Protein AF-A0A1H7SUB8-F1 (afdb_monomer)

Solvent-accessible surface area (backbone atoms only — not comparable to full-atom values): 10329 Å² total; per-residue (Å²): 129,86,73,46,38,35,36,22,43,52,78,44,61,19,23,38,30,44,81,84,58,56,45,60,46,73,37,77,59,10,67,76,52,51,70,72,31,52,54,77,55,36,34,54,74,44,72,48,97,88,69,50,78,45,73,42,82,88,55,76,47,48,51,66,26,40,51,52,34,38,56,76,36,41,82,61,86,86,41,90,62,40,66,61,53,33,50,75,75,74,37,95,63,95,44,58,64,64,50,24,68,75,58,27,31,50,48,94,90,56,59,47,32,42,39,76,54,86,89,62,46,44,62,80,68,36,64,65,52,44,50,50,53,50,48,49,51,52,56,70,70,43,84,72,69,73,81,74,64,74,79,79,68,91,79,76,75,75,74,82,75,85,80,77,76,74,80,79,87,129

Sequence (170 aa):
MSKVYFLRYKNVVIGEFSLDGKKYTPTVEAGKLGDAGYPFGLYKLIHTRSGELYIDRDKQPSHEDIKLWLSDRVFPKERQGANQILESLGLSKYDAWEIAKKTNAISLNDFYWMSDNLEDSFENINAYHAAFENFNDLASKSTLQNPIKKIKGFEDFEEPREELAIKWVE

Foldseek 3Di:
DQQWKFKDQFLHGQWIADPVLFFIDGDPVLVVVACSSPDPLQFDWDADPVRDTDTPPVDGGGSNSSVRLLCLLDDDPPDDCNCVVCVVLVHRDDDSVSRLASLQSDDPVHRIGMDSDSPDGSCVNVPVNVVVVVVVVVVVPPPPPPPPPPPPDPPPPDDPPDPPPPDDDD

Secondary structure (DSSP, 8-state):
----EEEEETTEEEEEE-TTS--EEE-HHHHHTGGGGS-BTTBPEEE-TTS-EEE--SSPPPHHHHHHHHHTTS--TT-TTHHHHHHHTT-SS--HHHHHHHTTT--SSSSEEEES-TT--HHHH-HHHHHHHHHHHHHHH------------SS------S--------

pLDDT: mean 81.69, std 19.84, range [36.31, 97.44]

Mean predicted aligned error: 11.9 Å

Structure (mmCIF, N/CA/C/O backbone):
data_AF-A0A1H7SUB8-F1
#
_entry.id   AF-A0A1H7SUB8-F1
#
loop_
_atom_site.group_PDB
_atom_site.id
_atom_site.type_symbol
_atom_site.label_atom_id
_atom_site.label_alt_id
_atom_site.label_comp_id
_atom_site.label_asym_id
_atom_site.label_entity_id
_atom_site.label_seq_id
_atom_site.pdbx_PDB_ins_code
_atom_site.Cartn_x
_atom_site.Cartn_y
_atom_site.Cartn_z
_atom_site.occupancy
_atom_site.B_iso_or_equiv
_atom_site.auth_seq_id
_atom_site.auth_comp_id
_atom_site.auth_asym_id
_atom_site.auth_atom_id
_atom_site.pdbx_PDB_model_num
ATOM 1 N N . MET A 1 1 ? -3.254 22.881 0.080 1.00 44.00 1 MET A N 1
ATOM 2 C CA . MET A 1 1 ? -2.539 21.841 -0.686 1.00 44.00 1 MET A CA 1
ATOM 3 C C . MET A 1 1 ? -3.441 20.622 -0.740 1.00 44.00 1 MET A C 1
ATOM 5 O O . MET A 1 1 ? -3.952 20.233 0.302 1.00 44.00 1 MET A O 1
ATOM 9 N N . SER A 1 2 ? -3.735 20.096 -1.928 1.00 48.34 2 SER A N 1
ATOM 10 C CA . SER A 1 2 ? -4.457 18.826 -2.070 1.00 48.34 2 SER A CA 1
ATOM 11 C C . SER A 1 2 ? -3.641 17.736 -1.377 1.00 48.34 2 SER A C 1
ATOM 13 O O . SER A 1 2 ? -2.498 17.519 -1.768 1.00 48.34 2 SER A O 1
ATOM 15 N N . LYS A 1 3 ? -4.179 17.103 -0.324 1.00 65.19 3 LYS A N 1
ATOM 16 C CA . LYS A 1 3 ? -3.508 15.967 0.326 1.00 65.19 3 LYS A CA 1
ATOM 17 C C . LYS A 1 3 ? -3.283 14.876 -0.726 1.00 65.19 3 LYS A C 1
ATOM 19 O O . LYS A 1 3 ? -4.193 14.564 -1.479 1.00 65.19 3 LYS A O 1
ATOM 24 N N . VAL A 1 4 ? -2.088 14.322 -0.804 1.00 85.19 4 VAL A N 1
ATOM 25 C CA . VAL A 1 4 ? -1.769 13.151 -1.630 1.00 85.19 4 VAL A CA 1
ATOM 26 C C . VAL A 1 4 ? -1.231 12.107 -0.664 1.00 85.19 4 VAL A C 1
ATOM 28 O O . VAL A 1 4 ? -0.612 12.475 0.332 1.00 85.19 4 VAL A O 1
ATOM 31 N N . TYR A 1 5 ? -1.511 10.829 -0.909 1.00 93.81 5 TYR A N 1
ATOM 32 C CA . TYR A 1 5 ? -0.922 9.750 -0.120 1.00 93.81 5 TYR A CA 1
ATOM 33 C C . TYR A 1 5 ? 0.224 9.129 -0.905 1.00 93.81 5 TYR A C 1
ATOM 35 O O . TYR A 1 5 ? 0.028 8.591 -1.994 1.00 93.81 5 TYR A O 1
ATOM 43 N N . PHE A 1 6 ? 1.417 9.205 -0.337 1.00 96.31 6 PHE A N 1
ATOM 44 C CA . PHE A 1 6 ? 2.627 8.613 -0.874 1.00 96.31 6 PHE A CA 1
ATOM 45 C C . PHE A 1 6 ? 2.666 7.136 -0.513 1.00 96.31 6 PHE A C 1
ATOM 47 O O . PHE A 1 6 ? 2.544 6.789 0.659 1.00 96.31 6 PHE A O 1
ATOM 54 N N . LEU A 1 7 ? 2.880 6.275 -1.504 1.00 97.25 7 LEU A N 1
ATOM 55 C CA . LEU A 1 7 ? 3.336 4.912 -1.281 1.00 97.25 7 LEU A CA 1
ATOM 56 C C . LEU A 1 7 ? 4.857 4.916 -1.200 1.00 97.25 7 LEU A C 1
ATOM 58 O O . LEU A 1 7 ? 5.537 5.495 -2.053 1.00 97.25 7 LEU A O 1
ATOM 62 N N . ARG A 1 8 ? 5.393 4.247 -0.188 1.00 97.25 8 ARG A N 1
ATOM 63 C CA . ARG A 1 8 ? 6.819 4.240 0.114 1.00 97.25 8 ARG A CA 1
ATOM 64 C C . ARG A 1 8 ? 7.319 2.811 0.247 1.00 97.25 8 ARG A C 1
ATOM 66 O O . ARG A 1 8 ? 6.582 1.944 0.704 1.00 97.25 8 ARG A O 1
ATOM 73 N N . TYR A 1 9 ? 8.567 2.586 -0.145 1.00 96.69 9 TYR A N 1
ATOM 74 C CA . TYR A 1 9 ? 9.334 1.390 0.192 1.00 96.69 9 TYR A CA 1
ATOM 75 C C . TYR A 1 9 ? 10.486 1.825 1.092 1.00 96.69 9 TYR A C 1
ATOM 77 O O . TYR A 1 9 ? 11.369 2.576 0.659 1.00 96.69 9 TYR A O 1
ATOM 85 N N . LYS A 1 10 ? 10.457 1.410 2.365 1.00 94.12 10 LYS A N 1
ATOM 86 C CA . LYS A 1 10 ? 11.277 2.039 3.417 1.00 94.12 10 LYS A CA 1
ATOM 87 C C . LYS A 1 10 ? 11.109 3.568 3.348 1.00 94.12 10 LYS A C 1
ATOM 89 O O . LYS A 1 10 ? 9.985 4.049 3.270 1.00 94.12 10 LYS A O 1
ATOM 94 N N . ASN A 1 11 ? 12.186 4.347 3.304 1.00 95.44 11 ASN A N 1
ATOM 95 C CA . ASN A 1 11 ? 12.104 5.812 3.274 1.00 95.44 11 ASN A CA 1
ATOM 96 C C . ASN A 1 11 ? 11.939 6.419 1.868 1.00 95.44 11 ASN A C 1
ATOM 98 O O . ASN A 1 11 ? 11.764 7.633 1.745 1.00 95.44 11 ASN A O 1
ATOM 102 N N . VAL A 1 12 ? 11.931 5.598 0.812 1.00 96.69 12 VAL A N 1
ATOM 103 C CA . VAL A 1 12 ? 11.838 6.060 -0.581 1.00 96.69 12 VAL A CA 1
ATOM 104 C C . VAL A 1 12 ? 10.379 6.152 -1.016 1.00 96.69 12 VAL A C 1
ATOM 106 O O . VAL A 1 12 ? 9.638 5.177 -0.907 1.00 96.69 12 VAL A O 1
ATOM 109 N N . VAL A 1 13 ? 9.967 7.304 -1.547 1.00 97.38 13 VAL A N 1
ATOM 110 C CA . VAL A 1 13 ? 8.648 7.474 -2.177 1.00 97.38 13 VAL A CA 1
ATOM 111 C C . VAL A 1 13 ? 8.658 6.809 -3.548 1.00 97.38 13 VAL A C 1
ATOM 113 O O . VAL A 1 13 ? 9.358 7.259 -4.454 1.00 97.38 13 VAL A O 1
ATOM 116 N N . ILE A 1 14 ? 7.867 5.751 -3.703 1.00 97.44 14 ILE A N 1
ATOM 117 C CA . ILE A 1 14 ? 7.783 4.964 -4.940 1.00 97.44 14 ILE A CA 1
ATOM 118 C C . ILE A 1 14 ? 6.555 5.316 -5.779 1.00 97.44 14 ILE A C 1
ATOM 120 O O . ILE A 1 14 ? 6.498 4.988 -6.958 1.00 97.44 14 ILE A O 1
ATOM 124 N N . GLY A 1 15 ? 5.569 6.005 -5.212 1.00 96.50 15 GLY A N 1
ATOM 125 C CA . GLY A 1 15 ? 4.440 6.505 -5.984 1.00 96.50 15 GLY A CA 1
ATOM 126 C C . GLY A 1 15 ? 3.439 7.285 -5.159 1.00 96.50 15 GLY A C 1
ATOM 127 O O . GLY A 1 15 ? 3.578 7.433 -3.948 1.00 96.50 15 GLY A O 1
ATOM 128 N N . GLU A 1 16 ? 2.413 7.763 -5.839 1.00 96.19 16 GLU A N 1
ATOM 129 C CA . GLU A 1 16 ? 1.375 8.622 -5.291 1.00 96.19 16 GLU A CA 1
ATOM 130 C C . GLU A 1 16 ? 0.001 8.061 -5.633 1.00 96.19 16 GLU A C 1
ATOM 132 O O . GLU A 1 16 ? -0.299 7.769 -6.794 1.00 96.19 16 GLU A O 1
ATOM 137 N N . PHE A 1 17 ? -0.850 7.933 -4.621 1.00 96.25 17 PHE A N 1
ATOM 138 C CA . PHE A 1 17 ? -2.261 7.642 -4.803 1.00 96.25 17 PHE A CA 1
ATOM 139 C C . PHE A 1 17 ? -3.071 8.931 -4.945 1.00 96.25 17 PHE A C 1
ATOM 141 O O . PHE A 1 17 ? -2.834 9.918 -4.244 1.00 96.25 17 PHE A O 1
ATOM 148 N N . SER A 1 18 ? -4.100 8.900 -5.791 1.00 93.44 18 SER A N 1
ATOM 149 C CA . SER A 1 18 ? -5.128 9.940 -5.789 1.00 93.44 18 SER A CA 1
ATOM 150 C C . SER A 1 18 ? -5.857 9.991 -4.442 1.00 93.44 18 SER A C 1
ATOM 152 O O . SER A 1 18 ? -5.923 9.008 -3.707 1.00 93.44 18 SER A O 1
ATOM 154 N N . LEU A 1 19 ? -6.456 11.141 -4.126 1.00 89.69 19 LEU A N 1
ATOM 155 C CA . LEU A 1 19 ? -7.196 11.367 -2.874 1.00 89.69 19 LEU A CA 1
ATOM 156 C C . LEU A 1 19 ? -8.261 10.303 -2.564 1.00 89.69 19 LEU A C 1
ATOM 158 O O . LEU A 1 19 ? -8.499 9.973 -1.402 1.00 89.69 19 LEU A O 1
ATOM 162 N N . ASP A 1 20 ? -8.906 9.790 -3.606 1.00 91.19 20 ASP A N 1
ATOM 163 C CA . ASP A 1 20 ? -9.949 8.770 -3.534 1.00 91.19 20 ASP A CA 1
ATOM 164 C C . ASP A 1 20 ? -9.409 7.330 -3.587 1.00 91.19 20 ASP A C 1
ATOM 166 O O . ASP A 1 20 ? -10.202 6.391 -3.601 1.00 91.19 20 ASP A O 1
ATOM 170 N N . GLY A 1 21 ? -8.085 7.148 -3.652 1.00 92.38 21 GLY A N 1
ATOM 171 C CA . GLY A 1 21 ? -7.435 5.839 -3.708 1.00 92.38 21 GLY A CA 1
ATOM 172 C C . GLY A 1 21 ? -7.707 5.065 -4.998 1.00 92.38 21 GLY A C 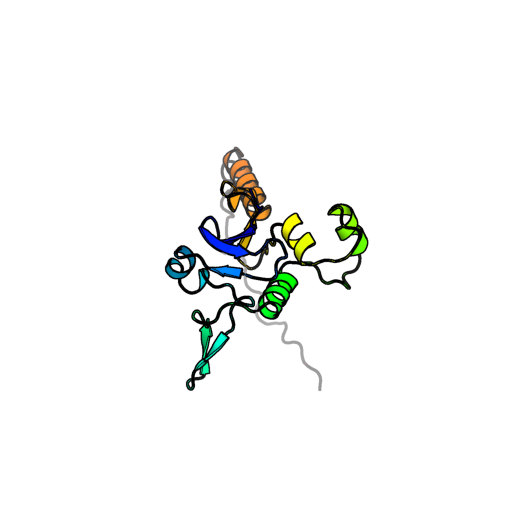1
ATOM 173 O O . GLY A 1 21 ? -7.573 3.845 -5.021 1.00 92.38 21 GLY A O 1
ATOM 174 N N . LYS A 1 22 ? -8.146 5.731 -6.075 1.00 93.81 22 LYS A N 1
ATOM 175 C CA . LYS A 1 22 ? -8.538 5.052 -7.325 1.00 93.81 22 LYS A CA 1
ATOM 176 C C . LYS A 1 22 ? -7.476 5.047 -8.409 1.00 93.81 22 LYS A C 1
ATOM 178 O O . LYS A 1 22 ? -7.608 4.296 -9.374 1.00 93.81 22 LYS A O 1
ATOM 183 N N . LYS A 1 23 ? -6.457 5.889 -8.279 1.00 94.81 23 LYS A N 1
ATOM 184 C CA . LYS A 1 23 ? -5.335 5.984 -9.211 1.00 94.81 23 LYS A CA 1
ATOM 185 C C . LYS A 1 23 ? -4.033 5.939 -8.438 1.00 94.81 23 LYS A C 1
ATOM 187 O O . LYS A 1 23 ? -3.955 6.483 -7.342 1.00 94.81 23 LYS A O 1
ATOM 192 N N . TYR A 1 24 ? -3.029 5.330 -9.047 1.00 95.94 24 TYR A N 1
ATOM 193 C CA . TYR A 1 24 ? -1.674 5.262 -8.531 1.00 95.94 24 TYR A CA 1
ATOM 194 C C . TYR A 1 24 ? -0.702 5.670 -9.634 1.00 95.94 24 TYR A C 1
ATOM 196 O O . TYR A 1 24 ? -0.835 5.213 -10.768 1.00 95.94 24 TYR A O 1
ATOM 204 N N . THR A 1 25 ? 0.258 6.529 -9.303 1.00 94.88 25 THR A N 1
ATOM 205 C CA . THR A 1 25 ? 1.291 6.994 -10.234 1.00 94.88 25 THR A CA 1
ATOM 206 C C . THR A 1 25 ? 2.665 6.704 -9.635 1.00 94.88 25 THR A C 1
ATOM 208 O O . THR A 1 25 ? 2.970 7.264 -8.582 1.00 94.88 25 THR A O 1
ATOM 211 N N . PRO A 1 26 ? 3.495 5.839 -10.246 1.00 95.56 26 PRO A N 1
ATOM 212 C CA . PRO A 1 26 ? 4.843 5.584 -9.749 1.00 95.56 26 PRO A CA 1
ATOM 213 C C . PRO A 1 26 ? 5.754 6.801 -9.945 1.00 95.56 26 PRO A C 1
ATOM 215 O O . PRO A 1 26 ? 5.612 7.554 -10.911 1.00 95.56 26 PRO A O 1
ATOM 218 N N . THR A 1 27 ? 6.725 6.971 -9.051 1.00 95.44 27 THR A N 1
ATOM 219 C CA . THR A 1 27 ? 7.791 7.970 -9.197 1.00 95.44 27 THR A CA 1
ATOM 220 C C . THR A 1 27 ? 8.966 7.410 -10.002 1.00 95.44 27 THR A C 1
ATOM 222 O O . THR A 1 27 ? 9.100 6.205 -10.213 1.00 95.44 27 THR A O 1
ATOM 225 N N . VAL A 1 28 ? 9.887 8.289 -10.406 1.00 94.12 28 VAL A N 1
ATOM 226 C CA . VAL A 1 28 ? 11.161 7.880 -11.025 1.00 94.12 28 VAL A CA 1
ATOM 227 C C . VAL A 1 28 ? 12.014 7.041 -10.062 1.00 94.12 28 VAL A C 1
ATOM 229 O O . VAL A 1 28 ? 12.737 6.145 -10.496 1.00 94.12 28 VAL A O 1
ATOM 232 N N . GLU A 1 29 ? 11.913 7.292 -8.753 1.00 95.75 29 GLU A N 1
ATOM 233 C CA . GLU A 1 29 ? 12.672 6.554 -7.738 1.00 95.75 29 GLU A CA 1
ATOM 234 C C . GLU A 1 29 ? 12.252 5.082 -7.648 1.00 95.75 29 GLU A C 1
ATOM 236 O O . GLU A 1 29 ? 13.105 4.234 -7.391 1.00 95.75 29 GLU A O 1
ATOM 241 N N . ALA A 1 30 ? 10.990 4.749 -7.948 1.00 94.88 30 ALA A N 1
ATOM 242 C CA . ALA A 1 30 ? 10.546 3.357 -8.045 1.00 94.88 30 ALA A CA 1
ATOM 243 C C . ALA A 1 30 ? 11.393 2.558 -9.047 1.00 94.88 30 ALA A C 1
ATOM 245 O O . ALA A 1 30 ? 11.880 1.475 -8.731 1.00 94.88 30 ALA A O 1
ATOM 246 N N . GLY A 1 31 ? 11.659 3.129 -10.226 1.00 93.19 31 GLY A N 1
ATOM 247 C CA . GLY A 1 31 ? 12.464 2.476 -11.261 1.00 93.19 31 GLY A CA 1
ATOM 248 C C . GLY A 1 31 ? 13.891 2.149 -10.806 1.00 93.19 31 GLY A C 1
ATOM 249 O O . GLY A 1 31 ? 14.447 1.125 -11.204 1.00 93.19 31 GLY A O 1
ATOM 250 N N . LYS A 1 32 ? 14.471 2.973 -9.924 1.00 95.00 32 LYS A N 1
ATOM 251 C CA . LYS A 1 32 ? 15.826 2.767 -9.384 1.00 95.00 32 LYS A CA 1
ATOM 252 C C . LYS A 1 32 ? 15.905 1.615 -8.382 1.00 95.00 32 LYS A C 1
ATOM 254 O O . LYS A 1 32 ? 16.989 1.083 -8.164 1.00 95.00 32 LYS A O 1
ATOM 259 N N . LEU A 1 33 ? 14.779 1.222 -7.785 1.00 94.19 33 LEU A N 1
ATOM 260 C CA . LEU A 1 33 ? 14.697 0.127 -6.815 1.00 94.19 33 LEU A CA 1
ATOM 261 C C . LEU A 1 33 ? 14.514 -1.254 -7.466 1.00 94.19 33 LEU A C 1
ATOM 263 O O . LEU A 1 33 ? 14.451 -2.259 -6.756 1.00 94.19 33 LEU A O 1
ATOM 267 N N . GLY A 1 34 ? 14.422 -1.332 -8.798 1.00 92.25 34 GLY A N 1
ATOM 268 C CA . GLY A 1 34 ? 14.093 -2.581 -9.484 1.00 92.25 34 GLY A CA 1
ATOM 269 C C . GLY A 1 34 ? 12.710 -3.075 -9.062 1.00 92.25 34 GLY A C 1
ATOM 270 O O . GLY A 1 34 ? 11.788 -2.276 -8.942 1.00 92.25 34 GLY A O 1
ATOM 271 N N . ASP A 1 35 ? 12.557 -4.373 -8.799 1.00 91.88 35 ASP A N 1
ATOM 272 C CA . ASP A 1 35 ? 11.258 -4.961 -8.432 1.00 91.88 35 ASP A CA 1
ATOM 273 C C . ASP A 1 35 ? 10.678 -4.398 -7.124 1.00 91.88 35 ASP A C 1
ATOM 275 O O . ASP A 1 35 ? 9.464 -4.307 -6.979 1.00 91.88 35 ASP A O 1
ATOM 279 N N . ALA A 1 36 ? 11.523 -3.925 -6.202 1.00 93.44 36 ALA A N 1
ATOM 280 C CA . ALA A 1 36 ? 11.073 -3.313 -4.950 1.00 93.44 36 ALA A CA 1
ATOM 281 C C . ALA A 1 36 ? 10.383 -1.946 -5.140 1.00 93.44 36 ALA A C 1
ATOM 283 O O . ALA A 1 36 ? 9.767 -1.428 -4.213 1.00 93.44 36 ALA A O 1
ATOM 284 N 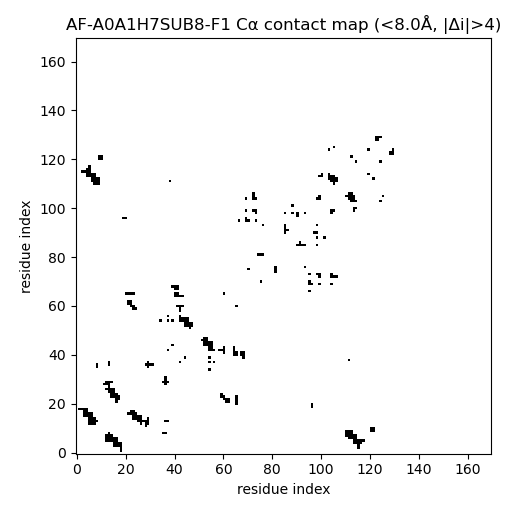N . GLY A 1 37 ? 10.481 -1.336 -6.325 1.00 95.38 37 GLY A N 1
ATOM 285 C CA . GLY A 1 37 ? 9.711 -0.139 -6.669 1.00 95.38 37 GLY A CA 1
ATOM 286 C C . GLY A 1 37 ? 8.274 -0.430 -7.100 1.00 95.38 37 GLY A C 1
ATOM 287 O O . GLY A 1 37 ? 7.478 0.498 -7.225 1.00 95.38 37 GLY A O 1
ATOM 288 N N . TYR A 1 38 ? 7.935 -1.699 -7.333 1.00 95.50 38 TYR A N 1
ATOM 289 C CA . TYR A 1 38 ? 6.687 -2.115 -7.963 1.00 95.50 38 TYR A CA 1
ATOM 290 C C . TYR A 1 38 ? 6.029 -3.209 -7.110 1.00 95.50 38 TYR A C 1
ATOM 292 O O . TYR A 1 38 ? 6.278 -4.395 -7.314 1.00 95.50 38 TYR A O 1
ATOM 300 N N . PRO A 1 39 ? 5.194 -2.841 -6.123 1.00 94.38 39 PRO A N 1
ATOM 301 C CA . PRO A 1 39 ? 4.639 -3.800 -5.176 1.00 94.38 39 PRO A CA 1
ATOM 302 C C . PRO A 1 39 ? 3.840 -4.911 -5.864 1.00 94.38 39 PRO A C 1
ATOM 304 O O . PRO A 1 39 ? 2.984 -4.642 -6.715 1.00 94.38 39 PRO A O 1
ATOM 307 N N . PHE A 1 40 ? 4.057 -6.156 -5.435 1.00 88.81 40 PHE A N 1
ATOM 308 C CA . PHE A 1 40 ? 3.213 -7.280 -5.836 1.00 88.81 40 PHE A CA 1
ATOM 309 C C . PHE A 1 40 ? 1.757 -7.040 -5.421 1.00 88.81 40 PHE A C 1
ATOM 311 O O . PHE A 1 40 ? 1.489 -6.424 -4.390 1.00 88.81 40 PHE A O 1
ATOM 318 N N . GLY A 1 41 ? 0.814 -7.490 -6.247 1.00 87.62 41 GLY A N 1
ATOM 319 C CA . GLY A 1 41 ? -0.620 -7.241 -6.061 1.00 87.62 41 GLY A CA 1
ATOM 320 C C . GLY A 1 41 ? -1.071 -5.881 -6.600 1.00 87.62 41 GLY A C 1
ATOM 321 O O . GLY A 1 41 ? -2.154 -5.797 -7.171 1.00 87.62 41 GLY A O 1
ATOM 322 N N . LEU A 1 42 ? -0.220 -4.849 -6.512 1.00 94.94 42 LEU A N 1
ATOM 323 C CA . LEU A 1 42 ? -0.459 -3.559 -7.165 1.00 94.94 42 LEU A CA 1
ATOM 324 C C . LEU A 1 42 ? -0.054 -3.600 -8.644 1.00 94.94 42 LEU A C 1
ATOM 326 O O . LEU A 1 42 ? -0.777 -3.103 -9.503 1.00 94.94 42 LEU A O 1
ATOM 330 N N . TYR A 1 43 ? 1.085 -4.224 -8.942 1.00 95.06 43 TYR A N 1
ATOM 331 C CA . TYR A 1 43 ? 1.510 -4.532 -10.304 1.00 95.06 43 TYR A CA 1
ATOM 332 C C . TYR A 1 43 ? 1.286 -6.008 -10.620 1.00 95.06 43 TYR A C 1
ATOM 334 O O . TYR A 1 43 ? 1.493 -6.891 -9.781 1.00 95.06 43 TYR A O 1
ATOM 342 N N . LYS A 1 44 ? 0.854 -6.276 -11.855 1.00 89.75 44 LYS A N 1
ATOM 343 C CA . LYS A 1 44 ? 0.581 -7.638 -12.316 1.00 89.75 44 LYS A CA 1
ATOM 344 C C . LYS A 1 44 ? 1.872 -8.371 -12.627 1.00 89.75 44 LYS A C 1
ATOM 346 O O . LYS A 1 44 ? 2.829 -7.797 -13.139 1.00 89.75 44 LYS A O 1
ATOM 351 N N . LEU A 1 45 ? 1.837 -9.670 -12.370 1.00 89.75 45 LEU A N 1
ATOM 352 C CA . LEU A 1 45 ? 2.866 -10.585 -12.817 1.00 89.75 45 LEU A CA 1
ATOM 353 C C . LEU A 1 45 ? 2.522 -11.113 -14.210 1.00 89.75 45 LEU A C 1
ATOM 355 O O . LEU A 1 45 ? 1.390 -11.537 -14.460 1.00 89.75 45 LEU A O 1
ATOM 359 N N . ILE A 1 46 ? 3.503 -11.106 -15.103 1.00 89.19 46 ILE A N 1
ATOM 360 C CA . ILE A 1 46 ? 3.423 -11.751 -16.410 1.00 89.19 46 ILE A CA 1
ATOM 361 C C . ILE A 1 46 ? 4.279 -13.010 -16.382 1.00 89.19 46 ILE A C 1
ATOM 363 O O . ILE A 1 46 ? 5.356 -13.035 -15.790 1.00 89.19 46 ILE A O 1
ATOM 367 N N . HIS A 1 47 ? 3.780 -14.045 -17.051 1.00 88.81 47 HIS A N 1
ATOM 368 C CA . HIS A 1 47 ? 4.522 -15.269 -17.301 1.00 88.81 47 HIS A CA 1
ATOM 369 C C . HIS A 1 47 ? 5.189 -15.192 -18.671 1.00 88.81 47 HIS A C 1
ATOM 371 O O . HIS A 1 47 ? 4.544 -14.881 -19.677 1.00 88.81 47 HIS A O 1
ATOM 377 N N . THR A 1 48 ? 6.471 -15.521 -18.728 1.00 85.38 48 THR A N 1
ATOM 378 C CA . THR A 1 48 ? 7.161 -15.758 -19.993 1.00 85.38 48 THR A CA 1
ATOM 379 C C . THR A 1 48 ? 6.765 -17.119 -20.571 1.00 85.38 48 THR A C 1
ATOM 381 O O . THR A 1 48 ? 6.202 -17.984 -19.897 1.00 85.38 48 THR A O 1
ATOM 384 N N . ARG A 1 49 ? 7.126 -17.361 -21.836 1.00 84.31 49 ARG A N 1
ATOM 385 C CA . ARG A 1 49 ? 6.997 -18.693 -22.452 1.00 84.31 49 ARG A CA 1
ATOM 386 C C . ARG A 1 49 ? 7.847 -19.767 -21.758 1.00 84.31 49 ARG A C 1
ATOM 388 O O . ARG A 1 49 ? 7.516 -20.940 -21.879 1.00 84.31 49 ARG A O 1
ATOM 395 N N . SER A 1 50 ? 8.914 -19.375 -21.056 1.00 85.88 50 SER A N 1
ATOM 396 C CA . SER A 1 50 ? 9.760 -20.257 -20.238 1.00 85.88 50 SER A CA 1
ATOM 397 C C . SER A 1 50 ? 9.161 -20.567 -18.858 1.00 85.88 50 SER A C 1
ATOM 399 O O . SER A 1 50 ? 9.686 -21.435 -18.170 1.00 85.88 50 SER A O 1
ATOM 401 N N . GLY A 1 51 ? 8.063 -19.909 -18.462 1.00 86.44 51 GLY A N 1
ATOM 402 C CA . GLY A 1 51 ? 7.414 -20.090 -17.157 1.00 86.44 51 GLY A CA 1
ATOM 403 C C . GLY A 1 51 ? 7.944 -19.173 -16.049 1.00 86.44 51 GLY A C 1
ATOM 404 O O . GLY A 1 51 ? 7.536 -19.311 -14.900 1.00 86.44 51 GLY A O 1
ATOM 405 N N . GLU A 1 52 ? 8.828 -18.231 -16.375 1.00 87.56 52 GLU A N 1
ATOM 406 C CA . GLU A 1 52 ? 9.349 -17.251 -15.421 1.00 87.56 52 GLU A CA 1
ATOM 407 C C . GLU A 1 52 ? 8.327 -16.139 -15.177 1.00 87.56 52 GLU A C 1
ATOM 409 O O . GLU A 1 52 ? 7.602 -15.727 -16.087 1.00 87.56 52 GLU A O 1
ATOM 414 N N . LEU A 1 53 ? 8.290 -15.643 -13.942 1.00 88.06 53 LEU A N 1
ATOM 415 C CA . LEU A 1 53 ? 7.416 -14.560 -13.510 1.00 88.06 53 LEU A CA 1
ATOM 416 C C . LEU A 1 53 ? 8.188 -13.248 -13.438 1.00 88.06 53 LEU A C 1
ATOM 418 O O . LEU A 1 53 ? 9.237 -13.186 -12.801 1.00 88.06 53 LEU A O 1
ATOM 422 N N . TYR A 1 54 ? 7.638 -12.191 -14.030 1.00 89.38 54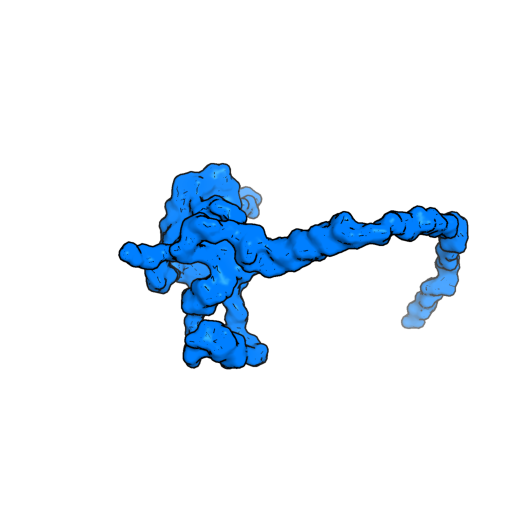 TYR A N 1
ATOM 423 C CA . TYR A 1 54 ? 8.172 -10.838 -13.889 1.00 89.38 54 TYR A CA 1
ATOM 424 C C . TYR A 1 54 ? 7.061 -9.812 -13.685 1.00 89.38 54 TYR A C 1
ATOM 426 O O . TYR A 1 54 ? 5.904 -10.036 -14.041 1.00 89.38 54 TYR A O 1
ATOM 434 N N . ILE A 1 55 ? 7.424 -8.674 -13.103 1.00 91.25 55 ILE A N 1
ATOM 435 C CA . ILE A 1 55 ? 6.511 -7.558 -12.870 1.00 91.25 55 ILE A CA 1
ATOM 436 C C . ILE A 1 55 ? 6.311 -6.778 -14.172 1.00 91.25 55 ILE A C 1
ATOM 438 O O . ILE A 1 55 ? 7.277 -6.311 -14.776 1.00 91.25 55 ILE A O 1
ATOM 442 N N . ASP A 1 56 ? 5.056 -6.582 -14.574 1.00 90.50 56 ASP A N 1
ATOM 443 C CA . ASP A 1 56 ? 4.690 -5.709 -15.692 1.00 90.50 56 ASP A CA 1
ATOM 444 C C . ASP A 1 56 ? 4.817 -4.233 -15.294 1.00 90.50 56 ASP A C 1
ATOM 446 O O . ASP A 1 56 ? 3.869 -3.625 -14.799 1.00 90.50 56 ASP A O 1
ATOM 450 N N . ARG A 1 57 ? 6.011 -3.659 -15.470 1.00 89.69 57 ARG A N 1
ATOM 451 C CA . ARG A 1 57 ? 6.304 -2.267 -15.085 1.00 89.69 57 ARG A CA 1
ATOM 452 C C . ARG A 1 57 ? 5.728 -1.236 -16.059 1.00 89.69 57 ARG A C 1
ATOM 454 O O . ARG A 1 57 ? 5.568 -0.077 -15.681 1.00 89.69 57 ARG A O 1
ATOM 461 N N . ASP A 1 58 ? 5.421 -1.647 -17.288 1.00 86.62 58 ASP A N 1
ATOM 462 C CA . ASP A 1 58 ? 4.911 -0.760 -18.340 1.00 86.62 58 ASP A CA 1
ATOM 463 C C . ASP A 1 58 ? 3.409 -0.500 -18.185 1.00 86.62 58 ASP A C 1
ATOM 465 O O . ASP A 1 58 ? 2.872 0.509 -18.656 1.00 86.62 58 ASP A O 1
ATOM 469 N N . LYS A 1 59 ? 2.709 -1.402 -17.494 1.00 88.62 59 LYS A N 1
ATOM 470 C CA . LYS A 1 59 ? 1.278 -1.296 -17.257 1.00 88.62 59 LYS A CA 1
ATOM 471 C C . LYS A 1 59 ? 0.978 -0.588 -15.946 1.00 88.62 59 LYS A C 1
ATOM 473 O O . LYS A 1 59 ? 1.276 -1.081 -14.862 1.00 88.62 59 LYS A O 1
ATOM 478 N N . GLN A 1 60 ? 0.289 0.547 -16.046 1.00 90.75 60 GLN A N 1
ATOM 479 C CA . GLN A 1 60 ? -0.199 1.240 -14.858 1.00 90.75 60 GLN A CA 1
ATOM 480 C C . GLN A 1 60 ? -1.228 0.388 -14.092 1.00 90.75 60 GLN A C 1
ATOM 482 O O . GLN A 1 60 ? -2.117 -0.198 -14.725 1.00 90.75 60 GLN A O 1
ATOM 487 N N . PRO A 1 61 ? -1.155 0.361 -12.747 1.00 95.12 61 PRO A N 1
ATOM 488 C CA . PRO A 1 61 ? -2.140 -0.313 -11.912 1.00 95.12 61 PRO A CA 1
ATOM 489 C C . PRO A 1 61 ? -3.556 0.198 -12.170 1.00 95.12 61 PRO A C 1
ATOM 491 O O . PRO A 1 61 ? -3.819 1.404 -12.178 1.00 95.12 61 PRO A O 1
ATOM 494 N N . SER A 1 62 ? -4.489 -0.728 -12.370 1.00 95.38 62 SER A N 1
ATOM 495 C CA . SER A 1 62 ? -5.908 -0.398 -12.463 1.00 95.38 62 SER A CA 1
ATOM 496 C C . SER A 1 62 ? -6.516 -0.181 -11.076 1.00 95.38 62 SER A C 1
ATOM 498 O O . SER A 1 62 ? -5.933 -0.530 -10.051 1.00 95.38 62 SER A O 1
ATOM 500 N N . HIS A 1 63 ? -7.742 0.343 -11.029 1.00 95.50 63 HIS A N 1
ATOM 501 C CA . HIS A 1 63 ? -8.461 0.486 -9.764 1.00 95.50 63 HIS A CA 1
ATOM 502 C C . HIS A 1 63 ? -8.676 -0.859 -9.046 1.00 95.50 63 HIS A C 1
ATOM 504 O O . HIS A 1 63 ? -8.641 -0.902 -7.819 1.00 95.50 63 HIS A O 1
ATOM 510 N N . GLU A 1 64 ? -8.866 -1.957 -9.785 1.00 95.44 64 GLU A N 1
ATOM 511 C CA . GLU A 1 64 ? -8.993 -3.292 -9.184 1.00 95.44 64 GLU A CA 1
ATOM 512 C C . GLU A 1 64 ? -7.672 -3.781 -8.587 1.00 95.44 64 GLU A C 1
ATOM 514 O O . GLU A 1 64 ? -7.680 -4.376 -7.514 1.00 95.44 64 GLU A O 1
ATOM 519 N N . ASP A 1 65 ? -6.543 -3.472 -9.228 1.00 96.00 65 ASP A N 1
ATOM 520 C CA . ASP A 1 65 ? -5.219 -3.827 -8.705 1.00 96.00 65 ASP A CA 1
ATOM 521 C C . ASP A 1 65 ? -4.928 -3.054 -7.408 1.00 96.00 65 ASP A C 1
ATOM 523 O O . ASP A 1 65 ? -4.430 -3.612 -6.434 1.00 96.00 65 ASP A O 1
ATOM 527 N N . ILE A 1 66 ? -5.343 -1.782 -7.339 1.00 96.88 66 ILE A N 1
ATOM 528 C CA . ILE A 1 66 ? -5.257 -0.993 -6.104 1.00 96.88 66 ILE A CA 1
ATOM 529 C C . ILE A 1 66 ? -6.140 -1.594 -5.004 1.00 96.88 66 ILE A C 1
ATOM 531 O O . ILE A 1 66 ? -5.692 -1.711 -3.865 1.00 96.88 66 ILE A O 1
ATOM 535 N N . LYS A 1 67 ? -7.380 -2.001 -5.314 1.00 95.56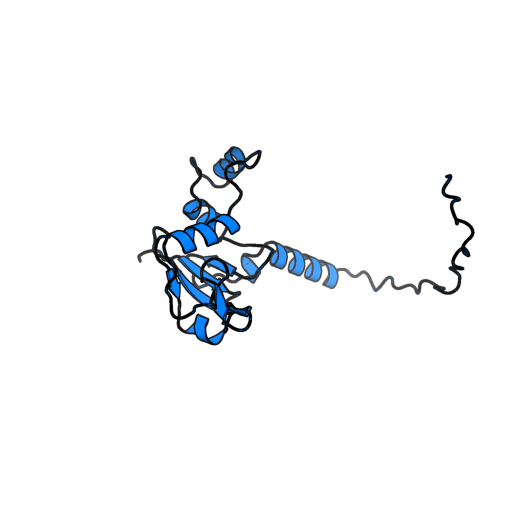 67 LYS A N 1
ATOM 536 C CA . LYS A 1 67 ? -8.258 -2.655 -4.328 1.00 95.56 67 LYS A CA 1
ATOM 537 C C . LYS A 1 67 ? -7.665 -3.960 -3.808 1.00 95.56 67 LYS A C 1
ATOM 539 O O . LYS A 1 67 ? -7.743 -4.202 -2.609 1.00 95.56 67 LYS A O 1
ATOM 544 N N . LEU A 1 68 ? -7.091 -4.771 -4.696 1.00 94.62 68 LEU A N 1
ATOM 545 C CA . LEU A 1 68 ? -6.438 -6.026 -4.337 1.00 94.62 68 LEU A CA 1
ATOM 546 C C . LEU A 1 68 ? -5.236 -5.775 -3.424 1.00 94.62 68 LEU A C 1
ATOM 548 O O . LEU A 1 68 ? -5.123 -6.380 -2.364 1.00 94.62 68 LEU A O 1
ATOM 552 N N . TRP A 1 69 ? -4.373 -4.828 -3.790 1.00 96.00 69 TRP A N 1
ATOM 553 C CA . TRP A 1 69 ? -3.247 -4.464 -2.940 1.00 96.00 69 TRP A CA 1
ATOM 554 C C . TRP A 1 69 ? -3.716 -3.958 -1.572 1.00 96.00 69 TRP A C 1
ATOM 556 O O . TRP A 1 69 ? -3.197 -4.400 -0.554 1.00 96.00 69 TRP A O 1
ATOM 566 N N . LEU A 1 70 ? -4.738 -3.093 -1.525 1.00 96.31 70 LEU A N 1
ATOM 567 C CA . LEU A 1 70 ? -5.310 -2.593 -0.272 1.00 96.31 70 LEU A CA 1
ATOM 568 C C . LEU A 1 70 ? -5.929 -3.702 0.580 1.00 96.31 70 LEU A C 1
ATOM 570 O O . LEU A 1 70 ? -5.821 -3.618 1.801 1.00 96.31 70 LEU A O 1
ATOM 574 N N . SER A 1 71 ? -6.552 -4.728 -0.013 1.00 94.88 71 SER A N 1
ATOM 575 C CA . SER A 1 71 ? -7.159 -5.818 0.762 1.00 94.88 71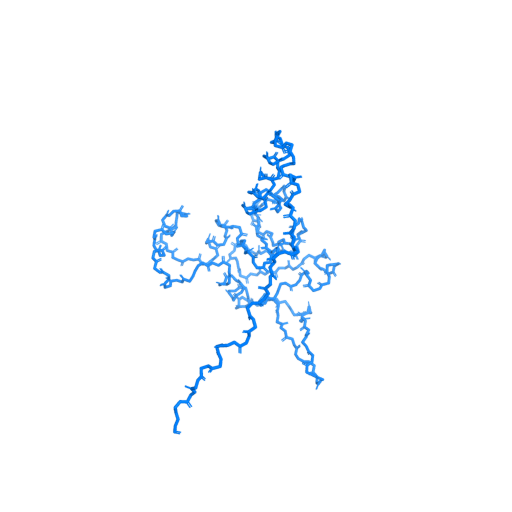 SER A CA 1
ATOM 576 C C . SER A 1 71 ? -6.138 -6.600 1.585 1.00 94.88 71 SER A C 1
ATOM 578 O O . SER A 1 71 ? -6.473 -7.040 2.679 1.00 94.88 71 SER A O 1
ATOM 580 N N . ASP A 1 72 ? -4.888 -6.679 1.122 1.00 94.06 72 ASP A N 1
ATOM 581 C CA . ASP A 1 72 ? -3.792 -7.308 1.870 1.00 94.06 72 ASP A CA 1
ATOM 582 C C . ASP A 1 72 ? -3.233 -6.404 2.986 1.00 94.06 72 ASP A C 1
ATOM 584 O O . ASP A 1 72 ? -2.478 -6.861 3.844 1.00 94.06 72 ASP A O 1
ATOM 588 N N . ARG A 1 73 ? -3.592 -5.111 2.993 1.00 94.81 73 ARG A N 1
ATOM 589 C CA . ARG A 1 73 ? -3.134 -4.109 3.980 1.00 94.81 73 ARG A CA 1
ATOM 590 C C . ARG A 1 73 ? -4.129 -3.836 5.094 1.00 94.81 73 ARG A C 1
ATOM 592 O O . ARG A 1 73 ? -3.807 -3.133 6.052 1.00 94.81 73 ARG A O 1
ATOM 599 N N . VAL A 1 74 ? -5.347 -4.341 4.962 1.00 96.44 74 VAL A N 1
ATOM 600 C CA . VAL A 1 74 ? -6.427 -4.108 5.918 1.00 96.44 74 VAL A CA 1
ATOM 601 C C . VAL A 1 74 ? -6.920 -5.431 6.480 1.00 96.44 74 VAL A C 1
ATOM 603 O O . VAL A 1 74 ? -6.732 -6.496 5.901 1.00 96.44 74 VAL A O 1
ATOM 606 N N . PHE A 1 75 ? -7.561 -5.384 7.643 1.00 94.81 75 PHE A N 1
ATOM 607 C CA . PHE A 1 75 ? -8.159 -6.589 8.204 1.00 94.81 75 PHE A CA 1
ATOM 608 C C . PHE A 1 75 ? -9.354 -7.053 7.346 1.00 94.81 75 PHE A C 1
ATOM 610 O O . PHE A 1 75 ? -10.075 -6.203 6.813 1.00 94.81 75 PHE A O 1
ATOM 617 N N . PRO A 1 76 ? -9.621 -8.371 7.244 1.00 95.00 76 PRO A N 1
ATOM 618 C CA . PRO A 1 76 ? -10.784 -8.886 6.522 1.00 95.00 76 PRO A CA 1
ATOM 619 C C . PRO A 1 76 ? -12.093 -8.332 7.083 1.00 95.00 76 PRO A C 1
ATOM 621 O O . PRO A 1 76 ? -12.239 -8.185 8.299 1.00 95.00 76 PRO A O 1
ATOM 624 N N . LYS A 1 77 ? -13.069 -8.069 6.213 1.00 94.06 77 LYS A N 1
ATOM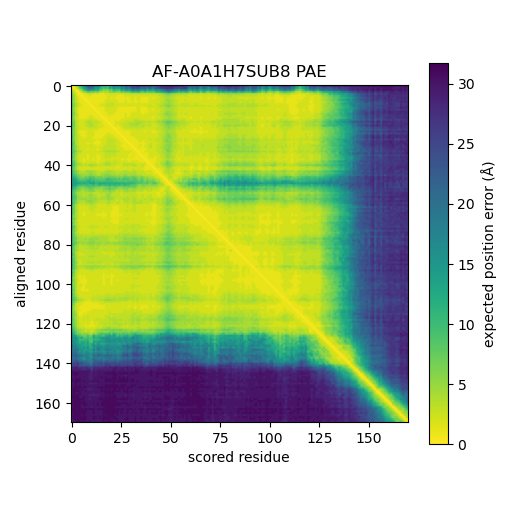 625 C CA . LYS A 1 77 ? -14.361 -7.493 6.608 1.00 94.06 77 LYS A CA 1
ATOM 626 C C . LYS A 1 77 ? -15.131 -8.396 7.577 1.00 94.06 77 LYS A C 1
ATOM 628 O O . LYS A 1 77 ? -15.813 -7.906 8.471 1.00 94.06 77 LYS A O 1
ATOM 633 N N . GLU A 1 78 ? -14.984 -9.706 7.426 1.00 94.94 78 GLU A N 1
ATOM 634 C CA . GLU A 1 78 ? -15.647 -10.745 8.215 1.00 94.94 78 GLU A CA 1
ATOM 635 C C . GLU A 1 78 ? -14.879 -11.093 9.505 1.00 94.94 78 GLU A C 1
ATOM 637 O O . GLU A 1 78 ? -15.272 -12.005 10.234 1.00 94.94 78 GLU A O 1
ATOM 642 N N . ARG A 1 79 ? -13.777 -10.388 9.812 1.00 95.50 79 ARG A N 1
ATOM 643 C CA . ARG A 1 79 ? -12.977 -10.630 11.019 1.00 95.50 79 ARG A CA 1
ATOM 644 C C . ARG A 1 79 ? -13.839 -10.470 12.273 1.00 95.50 79 ARG A C 1
ATOM 646 O O . ARG A 1 79 ? -14.487 -9.443 12.477 1.00 95.50 79 ARG A O 1
ATOM 653 N N . GLN A 1 80 ? -13.773 -11.446 13.176 1.00 96.75 80 GLN A N 1
ATOM 654 C CA . GLN A 1 80 ? -14.365 -11.303 14.504 1.00 96.75 80 GLN A CA 1
ATOM 655 C C . GLN A 1 80 ? -13.770 -10.073 15.207 1.00 96.75 80 GLN A C 1
ATOM 657 O O . GLN A 1 80 ? -12.552 -9.944 15.333 1.00 96.75 80 GLN A O 1
ATOM 662 N N . GLY A 1 81 ? -14.633 -9.162 15.652 1.00 95.19 81 GLY A N 1
ATOM 663 C CA . GLY A 1 81 ? -14.206 -7.898 16.251 1.00 95.19 81 GLY A CA 1
ATOM 664 C C . GLY A 1 81 ? -13.990 -6.746 15.257 1.00 95.19 81 GLY A C 1
ATOM 665 O O . GLY A 1 81 ? -13.483 -5.700 15.653 1.00 95.19 81 GLY A O 1
ATOM 666 N N . ALA A 1 82 ? -14.348 -6.909 13.975 1.00 95.50 82 ALA A N 1
ATOM 667 C CA . ALA A 1 82 ? -14.164 -5.878 12.947 1.00 95.50 82 ALA A CA 1
ATOM 668 C C . ALA A 1 82 ? -14.798 -4.527 13.322 1.00 95.50 82 ALA A C 1
ATOM 670 O O . ALA A 1 82 ? -14.169 -3.491 13.129 1.00 95.50 82 ALA A O 1
ATOM 671 N N . ASN A 1 83 ? -16.003 -4.525 13.901 1.00 95.81 83 ASN A N 1
ATOM 672 C CA . ASN A 1 83 ? -16.688 -3.288 14.292 1.00 95.81 83 ASN A CA 1
ATOM 673 C C . ASN A 1 83 ? -15.930 -2.532 15.390 1.00 95.81 83 ASN A C 1
ATOM 675 O O . ASN A 1 83 ? -15.756 -1.326 15.282 1.00 95.81 83 ASN A O 1
ATOM 679 N N . GLN A 1 84 ? -15.402 -3.237 16.392 1.00 96.56 84 GLN A N 1
ATOM 680 C CA . GLN A 1 84 ? -14.601 -2.633 17.459 1.00 96.56 84 GLN A CA 1
ATOM 681 C C . GLN A 1 84 ? -13.295 -2.044 16.915 1.00 96.56 84 GLN A C 1
ATOM 683 O O . GLN A 1 84 ? -12.869 -0.971 17.337 1.00 96.56 84 GLN A O 1
ATOM 688 N N . ILE A 1 85 ? -12.667 -2.723 15.948 1.00 95.56 85 ILE A N 1
ATOM 689 C CA . ILE A 1 85 ? -11.484 -2.189 15.267 1.00 95.56 85 ILE A CA 1
ATOM 690 C C . ILE A 1 85 ? -11.861 -0.911 14.505 1.00 95.56 85 ILE A C 1
ATOM 692 O O . ILE A 1 85 ? -11.176 0.098 14.654 1.00 95.56 85 ILE A O 1
ATOM 696 N N . LEU A 1 86 ? -12.962 -0.907 13.746 1.00 96.50 86 LEU A N 1
ATOM 697 C CA . LEU A 1 86 ? -13.442 0.289 13.041 1.00 96.50 86 LEU A CA 1
ATOM 698 C C . LEU A 1 86 ? -13.712 1.455 13.998 1.00 96.50 86 LEU A C 1
ATOM 700 O O . LEU A 1 86 ? -13.234 2.560 13.748 1.00 96.50 86 LEU A O 1
ATOM 704 N N . GLU A 1 87 ? -14.392 1.203 15.116 1.00 96.12 87 GLU A N 1
ATOM 705 C CA . GLU A 1 87 ? -14.644 2.204 16.156 1.00 96.12 87 GLU A CA 1
ATOM 706 C C . GLU A 1 87 ? -13.335 2.783 16.711 1.00 96.12 87 GLU A C 1
ATOM 708 O O . GLU A 1 87 ? -13.205 4.002 16.814 1.00 96.12 87 GLU A O 1
ATOM 713 N N . SER A 1 88 ? -12.329 1.938 16.976 1.00 96.19 88 SER A N 1
ATOM 714 C CA . SER A 1 88 ? -11.006 2.384 17.445 1.00 96.19 88 SER A CA 1
ATOM 715 C C . SER A 1 88 ? -10.259 3.256 16.424 1.00 96.19 88 SER A C 1
ATOM 717 O O . SER A 1 88 ? -9.496 4.142 16.803 1.00 96.19 88 SER A O 1
ATOM 719 N N . LEU A 1 89 ? -10.522 3.053 15.128 1.00 94.69 89 LEU A N 1
ATOM 720 C CA . LEU A 1 89 ? -9.992 3.873 14.034 1.00 94.69 89 LEU A CA 1
ATOM 721 C C . LEU A 1 89 ? -10.837 5.136 13.773 1.00 94.69 89 LEU A C 1
ATOM 723 O O . LEU A 1 89 ? -10.464 5.972 12.940 1.00 94.69 89 LEU A O 1
ATOM 727 N N . GLY A 1 90 ? -11.969 5.292 14.471 1.00 96.88 90 GLY A N 1
ATOM 728 C CA . GLY A 1 90 ? -12.929 6.377 14.274 1.00 96.88 90 GLY A CA 1
ATOM 729 C C . GLY A 1 90 ? -13.744 6.249 12.984 1.00 96.88 90 GLY A C 1
ATOM 730 O O . GLY A 1 90 ? -14.129 7.262 12.400 1.00 96.88 90 GLY A O 1
ATOM 731 N N . LEU A 1 91 ? -13.971 5.024 12.504 1.00 96.62 91 LEU A N 1
ATOM 732 C CA . LEU A 1 91 ? -14.704 4.725 11.275 1.00 96.62 91 LEU A CA 1
ATOM 733 C C . LEU A 1 91 ? -16.057 4.084 11.596 1.00 96.62 91 LEU A C 1
ATOM 735 O O . LEU A 1 91 ? -16.148 3.148 12.381 1.00 96.62 91 LEU A O 1
ATOM 739 N N . SER A 1 92 ? -17.120 4.561 10.948 1.00 95.38 92 SER A N 1
ATOM 740 C CA . SER A 1 92 ? -18.479 4.019 11.116 1.00 95.38 92 SER A CA 1
ATOM 741 C C . SER A 1 92 ? -18.805 2.868 10.165 1.00 95.38 92 SER A C 1
ATOM 743 O O . SER A 1 92 ? -19.765 2.132 10.377 1.00 95.38 92 SER A O 1
ATOM 745 N N . LYS A 1 93 ? -18.032 2.725 9.086 1.00 96.06 93 LYS A N 1
ATOM 746 C CA . LYS A 1 93 ? -18.215 1.701 8.058 1.00 96.06 93 LYS A CA 1
ATOM 747 C C . LYS A 1 93 ? -16.869 1.177 7.592 1.00 96.06 93 LYS A C 1
ATOM 749 O O . LYS A 1 93 ? -15.871 1.896 7.614 1.00 96.06 93 LYS A O 1
ATOM 754 N N . TYR A 1 94 ? -16.875 -0.062 7.121 1.00 97.19 94 TYR A N 1
ATOM 755 C CA . TYR A 1 94 ? -15.705 -0.661 6.504 1.00 97.19 94 TYR A CA 1
ATOM 756 C C . TYR A 1 94 ? -15.407 0.015 5.161 1.00 97.19 94 TYR A C 1
ATOM 758 O O . TYR A 1 94 ? -16.224 -0.039 4.240 1.00 97.19 94 TYR A O 1
ATOM 766 N N . ASP A 1 95 ? -14.232 0.626 5.060 1.00 96.81 95 ASP A N 1
ATOM 767 C CA . ASP A 1 95 ? -13.697 1.220 3.840 1.00 96.81 95 ASP A CA 1
ATOM 768 C C . ASP A 1 95 ? -12.182 0.989 3.825 1.00 96.81 95 ASP A C 1
ATOM 770 O O . ASP A 1 95 ? -11.459 1.534 4.659 1.00 96.81 95 ASP A O 1
ATOM 774 N N . ALA A 1 96 ? -11.708 0.140 2.909 1.00 96.94 96 ALA A N 1
ATOM 775 C CA . ALA A 1 96 ? -10.306 -0.270 2.865 1.00 96.94 96 ALA A CA 1
ATOM 776 C C . ALA A 1 96 ? -9.353 0.921 2.679 1.00 96.94 96 ALA A C 1
ATOM 778 O O . ALA A 1 96 ? -8.269 0.929 3.254 1.00 96.94 96 ALA A O 1
ATOM 779 N N . TRP A 1 97 ? -9.766 1.950 1.933 1.00 96.62 97 TRP A N 1
ATOM 780 C CA . TRP A 1 97 ? -8.949 3.141 1.730 1.00 96.62 97 TRP A CA 1
ATOM 781 C C . TRP A 1 97 ? -8.841 3.970 3.010 1.00 96.62 97 TRP A C 1
ATOM 783 O O . TRP A 1 97 ? -7.747 4.365 3.409 1.00 96.62 97 TRP A O 1
ATOM 793 N N . GLU A 1 98 ? -9.960 4.200 3.699 1.00 96.44 98 GLU A N 1
ATOM 794 C CA . GLU A 1 98 ? -9.952 4.932 4.971 1.00 96.44 98 GLU A CA 1
ATOM 795 C C . GLU A 1 98 ? -9.177 4.188 6.062 1.00 96.44 98 GLU A C 1
ATOM 797 O O . GLU A 1 98 ? -8.411 4.811 6.798 1.00 96.44 98 GLU A O 1
ATOM 802 N N . ILE A 1 99 ? -9.318 2.861 6.131 1.00 97.38 99 ILE A N 1
ATOM 803 C CA . ILE A 1 99 ? -8.555 2.022 7.062 1.00 97.38 99 ILE A CA 1
ATOM 804 C C . ILE A 1 99 ? -7.059 2.134 6.754 1.00 97.38 99 ILE A C 1
ATOM 806 O O . ILE A 1 99 ? -6.286 2.453 7.653 1.00 97.38 99 ILE A O 1
ATOM 810 N N . ALA A 1 100 ? -6.656 1.952 5.493 1.00 96.38 100 ALA A N 1
ATOM 811 C CA . ALA A 1 100 ? -5.259 2.037 5.073 1.00 96.38 100 ALA A CA 1
ATOM 812 C C . ALA A 1 100 ? -4.619 3.388 5.429 1.00 96.38 100 ALA A C 1
ATOM 814 O O . ALA A 1 100 ? -3.489 3.428 5.910 1.00 96.38 100 ALA A O 1
ATOM 815 N N . LYS A 1 101 ? -5.348 4.501 5.280 1.00 94.88 101 LYS A N 1
ATOM 816 C CA . LYS A 1 101 ? -4.866 5.827 5.702 1.00 94.88 101 LYS A CA 1
ATOM 817 C C . LYS A 1 101 ? -4.651 5.931 7.213 1.00 94.88 101 LYS A C 1
ATOM 819 O O . LYS A 1 101 ? -3.723 6.606 7.642 1.00 94.88 101 LYS A O 1
ATOM 824 N N . LYS A 1 102 ? -5.507 5.295 8.019 1.00 94.19 102 LYS A N 1
ATOM 825 C CA . LYS A 1 102 ? -5.411 5.304 9.489 1.00 94.19 102 LYS A CA 1
ATOM 826 C C . LYS A 1 102 ? -4.303 4.397 10.021 1.00 94.19 102 LYS A C 1
ATOM 828 O O . LYS A 1 102 ? -3.788 4.667 11.098 1.00 94.19 102 LYS A O 1
ATOM 833 N N . THR A 1 103 ? -3.959 3.339 9.291 1.00 93.75 103 THR A N 1
ATOM 834 C CA . THR A 1 103 ? -2.954 2.339 9.688 1.00 93.75 103 THR A CA 1
ATOM 835 C C . THR A 1 103 ? -1.640 2.457 8.916 1.00 93.75 103 THR A C 1
ATOM 837 O O . THR A 1 103 ? -0.796 1.566 9.004 1.00 93.75 103 THR A O 1
ATOM 840 N N . ASN A 1 104 ? -1.481 3.508 8.104 1.00 95.25 104 ASN A N 1
ATOM 841 C CA . ASN A 1 104 ? -0.367 3.679 7.167 1.00 95.25 104 ASN A CA 1
ATOM 842 C C . ASN A 1 104 ? -0.191 2.506 6.183 1.00 95.25 104 ASN A C 1
ATOM 844 O O . ASN A 1 104 ? 0.885 2.347 5.612 1.00 95.25 104 ASN A O 1
ATOM 848 N N . ALA A 1 105 ? -1.220 1.675 5.981 1.00 95.25 105 ALA A N 1
ATOM 849 C CA . ALA A 1 105 ? -1.179 0.474 5.143 1.00 95.25 105 ALA A CA 1
ATOM 850 C C . ALA A 1 105 ? 0.037 -0.438 5.422 1.00 95.25 105 ALA A C 1
ATOM 852 O O . ALA A 1 105 ? 0.539 -1.110 4.517 1.00 95.25 105 ALA A O 1
ATOM 853 N N . ILE A 1 106 ? 0.549 -0.418 6.655 1.00 93.50 106 ILE A N 1
ATOM 854 C CA . ILE A 1 106 ? 1.777 -1.125 7.001 1.00 93.50 106 ILE A CA 1
ATOM 855 C C . ILE A 1 106 ? 1.518 -2.629 7.104 1.00 93.50 106 ILE A C 1
ATOM 857 O O . ILE A 1 106 ? 0.486 -3.067 7.613 1.00 93.50 106 ILE A O 1
ATOM 861 N N . SER A 1 107 ? 2.470 -3.426 6.626 1.00 90.12 107 SER A N 1
ATOM 862 C CA . SER A 1 107 ? 2.441 -4.886 6.707 1.00 90.12 107 SER A CA 1
ATOM 863 C C . SER A 1 107 ? 3.692 -5.392 7.411 1.00 90.12 107 SER A C 1
ATOM 865 O O . SER A 1 107 ? 4.752 -4.781 7.323 1.00 90.12 107 SER A O 1
ATOM 867 N N . LEU A 1 108 ? 3.579 -6.532 8.092 1.00 87.00 108 LEU A N 1
ATOM 868 C CA . LEU A 1 108 ? 4.736 -7.227 8.669 1.00 87.00 108 LEU A CA 1
ATOM 869 C C . LEU A 1 108 ? 5.516 -8.035 7.632 1.00 87.00 108 LEU A C 1
ATOM 871 O O . LEU A 1 108 ? 6.644 -8.439 7.892 1.00 87.00 108 LEU A O 1
ATOM 875 N N . ASN A 1 109 ? 4.913 -8.279 6.469 1.00 88.81 109 ASN A N 1
ATOM 876 C CA . ASN A 1 109 ? 5.470 -9.159 5.446 1.00 88.81 109 ASN A CA 1
ATOM 877 C C . ASN A 1 109 ? 6.364 -8.420 4.439 1.00 88.81 109 ASN A C 1
ATOM 879 O O . ASN A 1 109 ? 7.004 -9.062 3.610 1.00 88.81 109 ASN A O 1
ATOM 883 N N . ASP A 1 110 ? 6.395 -7.087 4.473 1.00 92.38 110 ASP A N 1
ATOM 884 C CA . ASP A 1 110 ? 7.166 -6.270 3.540 1.00 92.38 110 ASP A CA 1
ATOM 885 C C . ASP A 1 110 ? 7.492 -4.881 4.118 1.00 92.38 110 ASP A C 1
ATOM 887 O O . ASP A 1 110 ? 7.200 -4.578 5.271 1.00 92.38 110 ASP A O 1
ATOM 891 N N . PHE A 1 111 ? 8.139 -4.041 3.307 1.00 94.62 111 PHE A N 1
ATOM 892 C CA . PHE A 1 111 ? 8.556 -2.687 3.684 1.00 94.62 111 PHE A CA 1
ATOM 893 C C . PHE A 1 111 ? 7.716 -1.588 3.018 1.00 94.62 111 PHE A C 1
ATOM 895 O O . PHE A 1 111 ? 8.162 -0.437 2.953 1.00 94.62 111 PHE A O 1
ATOM 902 N N . TYR A 1 112 ? 6.541 -1.930 2.481 1.00 96.19 112 TYR A N 1
ATOM 903 C CA . TYR A 1 112 ? 5.649 -0.964 1.852 1.00 96.19 112 TYR A CA 1
ATOM 904 C C . TYR A 1 112 ? 4.705 -0.342 2.876 1.00 96.19 112 TYR A C 1
ATOM 906 O O . TYR A 1 112 ? 4.126 -1.032 3.715 1.00 96.19 112 TYR A O 1
ATOM 914 N N . TRP A 1 113 ? 4.529 0.972 2.786 1.00 96.06 113 TRP A N 1
ATOM 915 C CA . TRP A 1 113 ? 3.643 1.726 3.669 1.00 96.06 113 TRP A CA 1
ATOM 916 C C . TRP A 1 113 ? 3.236 3.052 3.028 1.00 96.06 113 TRP A C 1
ATOM 918 O O . TRP A 1 113 ? 3.805 3.482 2.022 1.00 96.06 113 TRP A O 1
ATOM 928 N N . MET A 1 114 ? 2.228 3.695 3.606 1.00 95.44 114 MET A N 1
ATOM 929 C CA . MET A 1 114 ? 1.645 4.935 3.118 1.00 95.44 114 MET A CA 1
ATOM 930 C C . MET A 1 114 ? 1.769 6.075 4.122 1.00 95.44 114 MET A C 1
ATOM 932 O O . MET A 1 114 ? 1.599 5.879 5.324 1.00 95.44 114 MET A O 1
ATOM 936 N N . SER A 1 115 ? 1.957 7.292 3.617 1.00 94.44 115 SER A N 1
ATOM 937 C CA . SER A 1 115 ? 1.846 8.513 4.421 1.00 94.44 115 SER A CA 1
ATOM 938 C C . SER A 1 115 ? 1.381 9.705 3.588 1.00 94.44 115 SER A C 1
ATOM 940 O O . SER A 1 115 ? 1.592 9.741 2.380 1.00 94.44 115 SER A O 1
ATOM 942 N N . ASP A 1 116 ? 0.722 10.671 4.227 1.00 93.00 116 ASP A N 1
ATOM 943 C CA . ASP A 1 116 ? 0.404 11.985 3.657 1.00 93.00 116 ASP A CA 1
ATOM 944 C C . ASP A 1 116 ? 1.457 13.061 3.982 1.00 93.00 116 ASP A C 1
ATOM 946 O O . ASP A 1 116 ? 1.277 14.228 3.628 1.00 93.00 116 ASP A O 1
ATOM 950 N N . ASN A 1 117 ? 2.563 12.675 4.623 1.00 91.75 117 ASN A N 1
ATOM 951 C CA . ASN A 1 117 ? 3.670 13.537 5.010 1.00 91.75 117 ASN A CA 1
ATOM 952 C C . ASN A 1 117 ? 5.009 12.996 4.477 1.00 91.75 117 ASN A C 1
ATOM 954 O O . ASN A 1 117 ? 5.352 11.823 4.628 1.00 91.75 117 ASN A O 1
ATOM 958 N N . LEU A 1 118 ? 5.798 13.869 3.850 1.00 90.88 118 LEU A N 1
ATOM 959 C CA . LEU A 1 118 ? 7.094 13.493 3.282 1.00 90.88 118 LEU A CA 1
ATOM 960 C C . LEU A 1 118 ? 8.173 13.279 4.348 1.00 90.88 118 LEU A C 1
ATOM 962 O O . LEU A 1 118 ? 9.035 12.424 4.138 1.00 90.88 118 LEU A O 1
ATOM 966 N N . GLU A 1 119 ? 8.067 13.977 5.480 1.00 90.62 119 GLU A N 1
ATOM 967 C CA . GLU A 1 119 ? 9.023 13.920 6.597 1.00 90.62 119 GLU A CA 1
ATOM 968 C C . GLU A 1 119 ? 8.905 12.641 7.435 1.00 90.62 119 GLU A C 1
ATOM 970 O O . GLU A 1 119 ? 9.764 12.353 8.268 1.00 90.62 119 GLU A O 1
ATOM 975 N N . ASP A 1 120 ? 7.843 11.864 7.228 1.00 91.75 120 ASP A N 1
ATOM 976 C CA . ASP A 1 120 ? 7.673 10.593 7.913 1.00 91.75 120 ASP A CA 1
ATOM 977 C C . ASP A 1 120 ? 8.730 9.576 7.452 1.00 91.75 120 ASP A C 1
ATOM 979 O O . ASP A 1 120 ? 9.040 9.464 6.259 1.00 91.75 120 ASP A O 1
ATOM 983 N N . SER A 1 121 ? 9.221 8.773 8.399 1.00 91.31 121 SER A N 1
ATOM 984 C CA . SER A 1 121 ? 10.156 7.676 8.149 1.00 91.31 121 SER A CA 1
ATOM 985 C C . SER A 1 121 ? 9.580 6.325 8.566 1.00 91.31 121 SER A C 1
ATOM 987 O O . SER A 1 121 ? 8.735 6.217 9.461 1.00 91.31 121 SER A O 1
ATOM 989 N N . PHE A 1 122 ? 10.072 5.272 7.921 1.00 90.31 122 PHE A N 1
ATOM 990 C CA . PHE A 1 122 ? 9.679 3.896 8.181 1.00 90.31 122 PHE A CA 1
ATOM 991 C C . PHE A 1 122 ? 10.006 3.476 9.614 1.00 90.31 122 PHE A C 1
ATOM 993 O O . PHE A 1 122 ? 9.201 2.810 10.258 1.00 90.31 122 PHE A O 1
ATOM 1000 N N . GLU A 1 123 ? 11.155 3.902 10.134 1.00 86.62 123 GLU A N 1
ATOM 1001 C CA . GLU A 1 123 ? 11.616 3.577 11.484 1.00 86.62 123 GLU A CA 1
ATOM 1002 C C . GLU A 1 123 ? 10.691 4.158 12.562 1.00 86.62 123 GLU A C 1
ATOM 1004 O O . GLU A 1 123 ? 10.469 3.521 13.590 1.00 86.62 123 GLU A O 1
ATOM 1009 N N . ASN A 1 124 ? 10.110 5.334 12.307 1.00 84.06 124 ASN A N 1
ATOM 1010 C CA . ASN A 1 124 ? 9.216 6.001 13.253 1.00 84.06 124 ASN A CA 1
ATOM 1011 C C . ASN A 1 124 ? 7.812 5.388 13.262 1.00 84.06 124 ASN A C 1
ATOM 1013 O O . ASN A 1 124 ? 7.155 5.367 14.301 1.00 84.06 124 ASN A O 1
ATOM 1017 N N . ILE A 1 125 ? 7.334 4.918 12.108 1.00 83.44 125 ILE A N 1
ATOM 1018 C CA . ILE A 1 125 ? 5.949 4.452 11.948 1.00 83.44 125 ILE A CA 1
ATOM 1019 C C . ILE A 1 125 ? 5.821 2.947 12.144 1.00 83.44 125 ILE A C 1
ATOM 1021 O O . ILE A 1 125 ? 4.787 2.459 12.606 1.00 83.44 125 ILE A O 1
ATOM 1025 N N . ASN A 1 126 ? 6.867 2.186 11.835 1.00 81.88 126 ASN A N 1
ATOM 10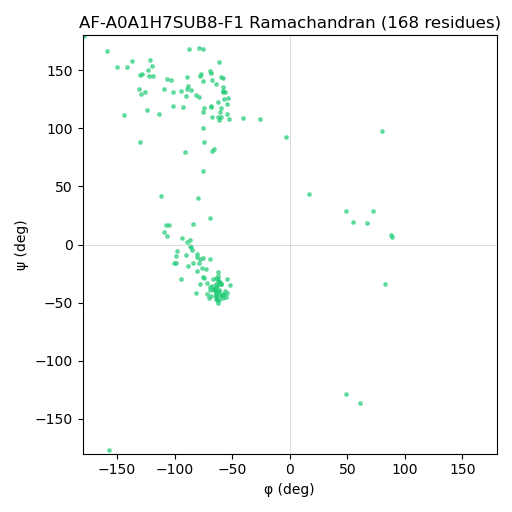26 C CA . ASN A 1 126 ? 6.845 0.756 12.053 1.00 81.88 126 ASN A CA 1
ATOM 1027 C C . ASN A 1 126 ? 7.014 0.445 13.544 1.00 81.88 126 ASN A C 1
ATOM 1029 O O . ASN A 1 126 ? 8.126 0.411 14.067 1.00 81.88 126 ASN A O 1
ATOM 1033 N N . ALA A 1 127 ? 5.895 0.153 14.210 1.00 72.06 127 ALA A N 1
ATOM 1034 C CA . ALA A 1 127 ? 5.857 -0.197 15.627 1.00 72.06 127 ALA A CA 1
ATOM 1035 C C . ALA A 1 127 ? 6.782 -1.372 15.992 1.00 72.06 127 ALA A C 1
ATOM 1037 O O . ALA A 1 127 ? 7.294 -1.401 17.108 1.00 72.06 127 ALA A O 1
ATOM 1038 N N . TYR A 1 128 ? 7.041 -2.314 15.074 1.00 62.66 128 TYR A N 1
ATOM 1039 C CA . TYR A 1 128 ? 8.004 -3.394 15.311 1.00 62.66 128 TYR A CA 1
ATOM 1040 C C . TYR A 1 128 ? 9.445 -2.898 15.290 1.00 62.66 128 TYR A C 1
ATOM 1042 O O . TYR A 1 128 ? 10.215 -3.286 16.163 1.00 62.66 128 TYR A O 1
ATOM 1050 N N . HIS A 1 129 ? 9.811 -2.028 14.345 1.00 61.31 129 HIS A N 1
ATOM 1051 C CA . HIS A 1 129 ? 11.133 -1.397 14.364 1.00 61.31 129 HIS A CA 1
ATOM 1052 C C . HIS A 1 129 ? 11.293 -0.517 15.600 1.00 61.31 129 HIS A C 1
ATOM 1054 O O . HIS A 1 129 ? 12.273 -0.669 16.318 1.00 61.31 129 HIS A O 1
ATOM 1060 N N . ALA A 1 130 ? 10.303 0.319 15.915 1.00 63.22 130 ALA A N 1
ATOM 1061 C CA . ALA A 1 130 ? 10.328 1.145 17.116 1.00 63.22 130 ALA A CA 1
ATOM 1062 C C . ALA A 1 130 ? 10.460 0.294 18.394 1.00 63.22 130 ALA A C 1
ATOM 1064 O O . ALA A 1 130 ? 11.249 0.620 19.277 1.00 63.22 130 ALA A O 1
ATOM 1065 N N . ALA A 1 131 ? 9.739 -0.829 18.496 1.00 63.88 131 ALA A N 1
ATOM 1066 C CA . ALA A 1 131 ? 9.846 -1.744 19.631 1.00 63.88 131 ALA A CA 1
ATOM 1067 C C . ALA A 1 131 ? 11.194 -2.485 19.681 1.00 63.88 131 ALA A C 1
ATOM 1069 O O . ALA A 1 131 ? 11.743 -2.658 20.767 1.00 63.88 131 ALA A O 1
ATOM 1070 N N . PHE A 1 132 ? 11.736 -2.904 18.535 1.00 61.66 132 PHE A N 1
ATOM 1071 C CA . PHE A 1 132 ? 13.028 -3.589 18.441 1.00 61.66 132 PHE A CA 1
ATOM 1072 C C . PHE A 1 132 ? 14.199 -2.659 18.775 1.00 61.66 132 PHE A C 1
ATOM 1074 O O . PHE A 1 132 ? 15.066 -3.030 19.561 1.00 61.66 132 PHE A O 1
ATOM 1081 N N . GLU A 1 133 ? 14.196 -1.432 18.253 1.00 63.62 133 GLU A N 1
ATOM 1082 C CA . GLU A 1 133 ? 15.192 -0.413 18.596 1.00 63.62 133 GLU A CA 1
ATOM 1083 C C . GLU A 1 133 ? 15.101 -0.030 20.075 1.00 63.62 133 GLU A C 1
ATOM 1085 O O . GLU A 1 133 ? 16.120 0.013 20.757 1.00 63.62 133 GLU A O 1
ATOM 1090 N N . ASN A 1 134 ? 13.889 0.136 20.618 1.00 64.50 134 ASN A N 1
ATOM 1091 C CA . ASN A 1 134 ? 13.705 0.354 22.054 1.00 64.50 134 ASN A CA 1
ATOM 1092 C C . ASN A 1 134 ? 14.220 -0.828 22.888 1.00 64.50 134 ASN A C 1
ATOM 1094 O O . ASN A 1 134 ? 14.828 -0.623 23.937 1.00 64.50 134 ASN A O 1
ATOM 1098 N N . PHE A 1 135 ? 14.004 -2.067 22.437 1.00 65.56 135 PHE A N 1
ATOM 1099 C CA . PHE A 1 135 ? 14.544 -3.252 23.100 1.00 65.56 135 PHE A CA 1
ATOM 1100 C C . PHE A 1 135 ? 16.077 -3.277 23.061 1.00 65.56 135 PHE A C 1
ATOM 1102 O O . PHE A 1 135 ? 16.701 -3.536 24.088 1.00 65.56 135 PHE A O 1
ATOM 1109 N N . ASN A 1 136 ? 16.694 -2.972 21.918 1.00 63.72 136 ASN A N 1
ATOM 1110 C CA . ASN A 1 136 ? 18.151 -2.905 21.788 1.00 63.72 136 ASN A C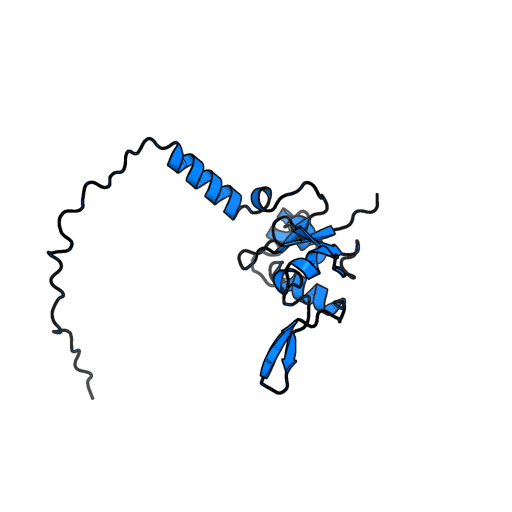A 1
ATOM 1111 C C . ASN A 1 136 ? 18.752 -1.766 22.613 1.00 63.72 136 ASN A C 1
ATOM 1113 O O . ASN A 1 136 ? 19.787 -1.955 23.246 1.00 63.72 136 ASN A O 1
ATOM 1117 N N . ASP A 1 137 ? 18.097 -0.608 22.659 1.00 68.50 137 ASP A N 1
ATOM 1118 C CA . ASP A 1 137 ? 18.492 0.518 23.501 1.00 68.50 137 ASP A CA 1
ATOM 1119 C C . ASP A 1 137 ? 18.442 0.128 24.987 1.00 68.50 137 ASP A C 1
ATOM 1121 O O . ASP A 1 137 ? 19.433 0.285 25.705 1.00 68.50 137 ASP A O 1
ATOM 1125 N N . LEU A 1 138 ? 17.348 -0.502 25.433 1.00 62.19 138 LEU A N 1
ATOM 1126 C CA . LEU A 1 138 ? 17.225 -1.075 26.778 1.00 62.19 138 LEU A CA 1
ATOM 1127 C C . LEU A 1 138 ? 18.305 -2.129 27.062 1.00 62.19 138 LEU A C 1
ATOM 1129 O O . LEU A 1 138 ? 18.902 -2.117 28.138 1.00 62.19 138 LEU A O 1
ATOM 1133 N N . ALA A 1 139 ? 18.590 -3.019 26.111 1.00 63.69 139 ALA A N 1
ATOM 1134 C CA . ALA A 1 139 ? 19.621 -4.045 26.239 1.00 63.69 139 ALA A CA 1
ATOM 1135 C C . ALA A 1 139 ? 21.037 -3.449 26.285 1.00 63.69 139 ALA A C 1
ATOM 1137 O O . ALA A 1 139 ? 21.881 -3.938 27.028 1.00 63.69 139 ALA A O 1
ATOM 1138 N N . SER A 1 140 ? 21.294 -2.368 25.546 1.00 63.00 140 SER A N 1
ATOM 1139 C CA . SER A 1 140 ? 22.583 -1.668 25.532 1.00 63.00 140 SER A CA 1
ATOM 1140 C C . SER A 1 140 ? 22.845 -0.882 26.822 1.00 63.00 140 SER A C 1
ATOM 1142 O O . SER A 1 140 ? 23.984 -0.781 27.276 1.00 63.00 140 SER A O 1
ATOM 1144 N N . LYS A 1 141 ? 21.779 -0.353 27.437 1.00 64.00 141 LYS A N 1
ATOM 1145 C CA . LYS A 1 141 ? 21.801 0.368 28.721 1.00 64.00 141 LYS A CA 1
ATOM 1146 C C . LYS A 1 141 ? 21.743 -0.569 29.923 1.00 64.00 141 LYS A C 1
ATOM 1148 O O . LYS A 1 141 ? 22.048 -0.161 31.044 1.00 64.00 141 LYS A O 1
ATOM 1153 N N . SER A 1 142 ? 21.353 -1.818 29.698 1.00 54.69 142 SER A N 1
ATOM 1154 C CA . SER A 1 142 ? 21.381 -2.874 30.693 1.00 54.69 142 SER A CA 1
ATOM 1155 C C . SER A 1 142 ? 22.833 -3.208 31.028 1.00 54.69 142 SER A C 1
ATOM 1157 O O . SER A 1 142 ? 23.556 -3.822 30.250 1.00 54.69 142 SER A O 1
ATOM 1159 N N . THR A 1 143 ? 23.266 -2.846 32.234 1.00 51.38 143 THR A N 1
ATOM 1160 C CA . THR A 1 143 ? 24.544 -3.262 32.835 1.00 51.38 143 THR A CA 1
ATOM 1161 C C . THR A 1 143 ? 24.578 -4.747 33.207 1.00 51.38 143 THR A C 1
ATOM 1163 O O . THR A 1 143 ? 25.394 -5.158 34.036 1.00 51.38 143 THR A O 1
ATOM 1166 N N . LEU A 1 144 ? 23.744 -5.587 32.585 1.00 46.22 144 LEU A N 1
ATOM 1167 C CA . LEU A 1 144 ? 23.972 -7.023 32.564 1.00 46.22 144 LEU A CA 1
ATOM 1168 C C . LEU A 1 144 ? 25.243 -7.281 31.751 1.00 46.22 144 LEU A C 1
ATOM 1170 O O . LE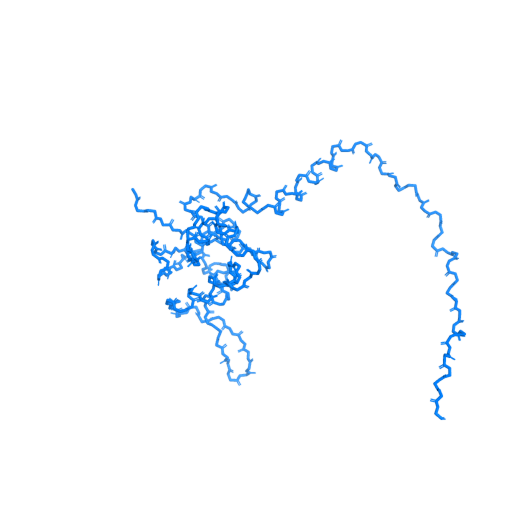U A 1 144 ? 25.208 -7.620 30.572 1.00 46.22 144 LEU A O 1
ATOM 1174 N N . GLN A 1 145 ? 26.388 -7.120 32.421 1.00 45.47 145 GLN A N 1
ATOM 1175 C CA . GLN A 1 145 ? 27.617 -7.813 32.086 1.00 45.47 145 GLN A CA 1
ATOM 1176 C C . GLN A 1 145 ? 27.236 -9.242 31.743 1.00 45.47 145 GLN A C 1
ATOM 1178 O O . GLN A 1 145 ? 26.805 -9.995 32.614 1.00 45.47 145 GLN A O 1
ATOM 1183 N N . ASN A 1 146 ? 27.352 -9.544 30.456 1.00 46.66 146 ASN A N 1
ATOM 1184 C CA . ASN A 1 146 ? 27.371 -10.855 29.845 1.00 46.66 146 ASN A CA 1
ATOM 1185 C C . ASN A 1 146 ? 27.313 -11.998 30.882 1.00 46.66 146 ASN A C 1
ATOM 1187 O O . ASN A 1 146 ? 28.363 -12.450 31.348 1.00 46.66 146 ASN A O 1
ATOM 1191 N N . PRO A 1 147 ? 26.133 -12.533 31.247 1.00 40.94 147 PRO A N 1
ATOM 1192 C CA . PRO A 1 147 ? 26.077 -13.764 32.007 1.00 40.94 147 PRO A CA 1
ATOM 1193 C C . PRO A 1 147 ? 26.287 -14.949 31.057 1.00 40.94 147 PRO A C 1
ATOM 1195 O O . PRO A 1 147 ? 25.699 -16.005 31.247 1.00 40.94 147 PRO A O 1
ATOM 1198 N N . ILE A 1 148 ? 27.195 -14.839 30.078 1.00 45.19 148 ILE A N 1
ATOM 1199 C CA . ILE A 1 148 ? 27.895 -16.016 29.563 1.00 45.19 148 ILE A CA 1
ATOM 1200 C C . ILE A 1 148 ? 28.930 -16.393 30.632 1.00 45.19 148 ILE A C 1
ATOM 1202 O O . ILE A 1 148 ? 30.143 -16.382 30.419 1.00 45.19 148 ILE A O 1
ATOM 1206 N N . LYS A 1 149 ? 28.454 -16.766 31.827 1.00 44.28 149 LYS A N 1
ATOM 1207 C CA . LYS A 1 149 ? 29.155 -17.816 32.554 1.00 44.28 149 LYS A CA 1
ATOM 1208 C C . LYS A 1 149 ? 29.041 -19.013 31.631 1.00 44.28 149 LYS A C 1
ATOM 1210 O O . LYS A 1 149 ? 27.945 -19.533 31.455 1.00 44.28 149 LYS A O 1
ATOM 1215 N N . LYS A 1 150 ? 30.165 -19.358 30.995 1.00 43.09 150 LYS A N 1
ATOM 1216 C CA . LYS A 1 150 ? 30.390 -20.617 30.284 1.00 43.09 150 LYS A CA 1
ATOM 1217 C C . LYS A 1 150 ? 29.489 -21.689 30.888 1.00 43.09 150 LYS A C 1
ATOM 1219 O O . LYS A 1 150 ? 29.738 -22.119 32.016 1.00 43.09 150 LYS A O 1
ATOM 1224 N N . ILE A 1 151 ? 28.455 -22.091 30.158 1.00 42.09 151 ILE A N 1
ATOM 1225 C CA . ILE A 1 151 ? 27.828 -23.376 30.419 1.00 42.09 151 ILE A CA 1
ATOM 1226 C C . ILE A 1 151 ? 28.974 -24.366 30.216 1.00 42.09 151 ILE A C 1
ATOM 1228 O O . ILE A 1 151 ? 29.532 -24.471 29.123 1.00 42.09 151 ILE A O 1
ATOM 1232 N N . LYS A 1 152 ? 29.446 -24.962 31.311 1.00 39.69 152 LYS A N 1
ATOM 1233 C CA . LYS A 1 152 ? 30.360 -26.094 31.227 1.00 39.69 152 LYS A CA 1
ATOM 1234 C C . LYS A 1 152 ? 29.590 -27.210 30.523 1.00 39.69 152 LYS A C 1
ATOM 1236 O O . LYS A 1 152 ? 28.541 -27.594 31.019 1.00 39.69 152 LYS A O 1
ATOM 1241 N N . GLY A 1 153 ? 30.144 -27.692 29.414 1.00 36.31 153 GLY A N 1
ATOM 1242 C CA . GLY A 1 153 ? 29.819 -28.988 28.826 1.00 36.31 153 GLY A CA 1
ATOM 1243 C C . GLY A 1 153 ? 28.537 -29.030 27.997 1.00 36.31 153 GLY A C 1
ATOM 1244 O O . GLY A 1 153 ? 27.460 -29.273 28.518 1.00 36.31 153 GLY A O 1
ATOM 1245 N N . PHE A 1 154 ? 28.695 -28.918 26.678 1.00 39.66 154 PHE A N 1
ATOM 1246 C CA . PHE A 1 154 ? 27.853 -29.627 25.701 1.00 39.66 154 PHE A CA 1
ATOM 1247 C C . PHE A 1 154 ? 28.392 -31.064 25.479 1.00 39.66 154 PHE A C 1
ATOM 1249 O O . PHE A 1 154 ? 28.101 -31.700 24.479 1.00 39.66 154 PHE A O 1
ATOM 1256 N N . GLU A 1 155 ? 29.235 -31.568 26.386 1.00 49.72 155 GLU A N 1
ATOM 1257 C CA . GLU A 1 155 ? 29.903 -32.873 26.258 1.00 49.72 155 GLU A CA 1
ATOM 1258 C C . GLU A 1 155 ? 29.193 -34.002 27.026 1.00 49.72 155 GLU A C 1
ATOM 1260 O O . GLU A 1 155 ? 29.556 -35.155 26.842 1.00 49.72 155 GLU A O 1
ATOM 1265 N N . ASP A 1 156 ? 28.145 -33.707 27.808 1.00 41.72 156 ASP A N 1
ATOM 1266 C CA . ASP A 1 156 ? 27.451 -34.710 28.641 1.00 41.72 156 ASP A CA 1
ATOM 1267 C C . ASP A 1 156 ? 26.038 -35.074 28.142 1.00 41.72 156 ASP A C 1
ATOM 1269 O O . ASP A 1 156 ? 25.276 -35.732 28.851 1.00 41.72 156 ASP A O 1
ATOM 1273 N N . PHE A 1 157 ? 25.649 -34.661 26.931 1.00 38.84 157 PHE A N 1
ATOM 1274 C CA . PHE A 1 157 ? 24.402 -35.140 26.329 1.00 38.84 157 PHE A CA 1
ATOM 1275 C C . PHE A 1 157 ? 24.694 -36.393 25.497 1.00 38.84 157 PHE A C 1
ATOM 1277 O O . PHE A 1 157 ? 24.847 -36.325 24.280 1.00 38.84 157 PHE A O 1
ATOM 1284 N N . GLU A 1 158 ? 24.815 -37.545 26.165 1.00 48.84 158 GLU A N 1
ATOM 1285 C CA . GLU A 1 158 ? 24.690 -38.834 25.480 1.00 48.84 158 GLU A CA 1
ATOM 1286 C C . GLU A 1 158 ? 23.288 -38.903 24.862 1.00 48.84 158 GLU A C 1
ATOM 1288 O O . GLU A 1 158 ? 22.279 -38.921 25.571 1.00 48.84 158 GLU A O 1
ATOM 1293 N N . GLU A 1 159 ? 23.217 -38.919 23.531 1.00 49.38 159 GLU A N 1
ATOM 1294 C CA . GLU A 1 159 ? 21.990 -39.268 22.820 1.00 49.38 159 GLU A CA 1
ATOM 1295 C C . GLU A 1 159 ? 21.489 -40.630 23.339 1.00 49.38 159 GLU A C 1
ATOM 1297 O O . GLU A 1 159 ? 22.249 -41.607 23.314 1.00 49.38 159 GLU A O 1
ATOM 1302 N N . PRO A 1 160 ? 20.229 -40.752 23.801 1.00 42.16 160 PRO A N 1
ATOM 1303 C CA . PRO A 1 160 ? 19.661 -42.057 24.087 1.00 42.16 160 PRO A CA 1
ATOM 1304 C C . PRO A 1 160 ? 19.624 -42.851 22.778 1.00 42.16 160 PRO A C 1
ATOM 1306 O O . PRO A 1 160 ? 18.859 -42.527 21.868 1.00 42.16 160 PRO A O 1
ATOM 1309 N N . ARG A 1 161 ? 20.476 -43.878 22.672 1.00 41.56 161 ARG A N 1
ATOM 1310 C CA . ARG A 1 161 ? 20.479 -44.817 21.545 1.00 41.56 161 ARG A CA 1
ATOM 1311 C C . ARG A 1 161 ? 19.084 -45.423 21.386 1.00 41.56 161 ARG A C 1
ATOM 1313 O O . ARG A 1 161 ? 18.572 -46.029 22.317 1.00 41.56 161 ARG A O 1
ATOM 1320 N N . GLU A 1 162 ? 18.505 -45.223 20.208 1.00 47.44 162 GLU A N 1
ATOM 1321 C CA . GLU A 1 162 ? 17.599 -46.084 19.426 1.00 47.44 162 GLU A CA 1
ATOM 1322 C C . GLU A 1 162 ? 16.867 -47.282 20.097 1.00 47.44 162 GLU A C 1
ATOM 1324 O O . GLU A 1 162 ? 16.733 -48.336 19.484 1.00 47.44 162 GLU A O 1
ATOM 1329 N N . GLU A 1 163 ? 16.303 -47.154 21.301 1.00 47.06 163 GLU A N 1
ATOM 1330 C CA . GLU A 1 163 ? 15.433 -48.193 21.902 1.00 47.06 163 GLU A CA 1
ATOM 1331 C C . GLU A 1 163 ? 13.933 -47.848 21.885 1.00 47.06 163 GLU A C 1
ATOM 1333 O O . GLU A 1 163 ? 13.117 -48.504 22.530 1.00 47.06 163 GLU A O 1
ATOM 1338 N N . LEU A 1 164 ? 13.521 -46.872 21.071 1.00 45.44 164 LEU A N 1
ATOM 1339 C CA . LEU A 1 164 ? 12.105 -46.593 20.790 1.00 45.44 164 LEU A CA 1
ATOM 1340 C C . LEU A 1 164 ? 11.722 -46.930 19.343 1.00 45.44 164 LEU A C 1
ATOM 1342 O O . LEU A 1 164 ? 10.938 -46.224 18.708 1.00 45.44 164 LEU A O 1
ATOM 1346 N N . ALA A 1 165 ? 12.221 -48.064 18.840 1.00 41.81 165 ALA A N 1
ATOM 1347 C CA . ALA A 1 165 ? 11.582 -48.779 17.739 1.00 41.81 165 ALA A CA 1
ATOM 1348 C C . ALA A 1 165 ? 10.243 -49.348 18.238 1.00 41.81 165 ALA A C 1
ATOM 1350 O O . ALA A 1 165 ? 10.115 -50.509 18.631 1.00 41.81 165 ALA A O 1
ATOM 1351 N N . ILE A 1 166 ? 9.237 -48.476 18.270 1.00 45.09 166 ILE A N 1
ATOM 1352 C CA . ILE A 1 166 ? 7.835 -48.834 18.445 1.00 45.09 166 ILE A CA 1
ATOM 1353 C C . ILE A 1 166 ? 7.496 -49.872 17.370 1.00 45.09 166 ILE A C 1
ATOM 1355 O O . ILE A 1 166 ? 7.480 -49.575 16.175 1.00 45.09 166 ILE A O 1
ATOM 1359 N N . LYS A 1 167 ? 7.244 -51.105 17.824 1.00 43.78 167 LYS A N 1
ATOM 1360 C CA . LYS A 1 167 ? 6.557 -52.151 17.066 1.00 43.78 167 LYS A CA 1
ATOM 1361 C C . LYS A 1 167 ? 5.233 -51.582 16.565 1.00 43.78 167 LYS A C 1
ATOM 1363 O O . LYS A 1 167 ? 4.304 -51.410 17.353 1.00 43.78 167 LYS A O 1
ATOM 1368 N N . TRP A 1 168 ? 5.142 -51.325 15.267 1.00 37.78 168 TRP A N 1
ATOM 1369 C CA . TRP A 1 168 ? 3.848 -51.215 14.614 1.00 37.78 168 TRP A CA 1
ATOM 1370 C C . TRP A 1 168 ? 3.280 -52.623 14.469 1.00 37.78 168 TRP A C 1
ATOM 1372 O O . TRP A 1 168 ? 3.893 -53.510 13.880 1.00 37.78 168 TRP A O 1
ATOM 1382 N N . VAL A 1 169 ? 2.152 -52.809 15.141 1.00 45.88 169 VAL A N 1
ATOM 1383 C CA . VAL A 1 169 ? 1.262 -53.958 15.052 1.00 45.88 169 VAL A CA 1
ATOM 1384 C C . VAL A 1 169 ? 0.614 -53.946 13.672 1.00 45.88 169 VAL A C 1
ATOM 1386 O O . VAL A 1 169 ? -0.119 -53.003 13.391 1.00 45.88 169 VAL A O 1
ATOM 1389 N N . GLU A 1 170 ? 0.848 -54.994 12.883 1.00 41.75 170 GLU A N 1
ATOM 1390 C CA . GLU A 1 170 ? -0.139 -55.646 12.005 1.00 41.75 170 GLU A CA 1
ATOM 1391 C C . GLU A 1 170 ? 0.106 -57.161 12.024 1.00 41.75 170 GLU A C 1
ATOM 1393 O O . GLU A 1 170 ? 1.280 -57.578 11.874 1.00 41.75 170 GLU A O 1
#

Radius of gyration: 23.99 Å; Cα contacts (8 Å, |Δi|>4): 202; chains: 1; bounding box: 49×78×55 Å